Protein AF-A0A2S5M9J0-F1 (afdb_monomer_lite)

pLDDT: mean 78.41, std 17.96, range [32.28, 97.0]

Secondary structure (DSSP, 8-state):
----EEEEEEEE--SSSTTT---TTS-SS--EEEEEEEEETTEEEEEEE-TT--EEEEEEEEEE-SSGGGTTEEEEEE-SSTTSPPEEEEEEEE--EEETTEEE-S-EEEEEEESSSS--TT-S--SEEEEEEEEE-----GGG---

Sequence (147 aa):
MSLAGRWSGHRFGYAKVAKSAKSDRCKGGSCSLTFDIVACGTDWCGIVVNEAQVCGAVAMKLKGDHDPARRNAFGGTLELAKGSDPYTIEAWYRAPEVVAGENSDKPALSLIGDTGPELLMLRRSFPLQAELTRVSDATCTLEQATS

Foldseek 3Di:
DDPFAKKKWAKDFPPPCVVPPPPPLQPPDGRMWIWGWDDDDQWIWTWTQDPVRATEAGFWIWHADPDPVQRQKTWTWGHSDPPDQIWGKIKGKDDFDDDPPDGPVWIKIWMFTASDPDDPPPDPGGRIIIIITGDGGGPDDNVRYDD

Radius of gyration: 15.43 Å; chains: 1; bounding box: 42×38×38 Å

Structure (mmCIF, N/CA/C/O backbone):
data_AF-A0A2S5M9J0-F1
#
_entry.id   AF-A0A2S5M9J0-F1
#
loop_
_atom_site.group_PDB
_atom_site.id
_atom_site.type_symbol
_atom_site.label_atom_id
_atom_site.label_alt_id
_atom_site.label_comp_id
_atom_site.label_asym_id
_atom_site.label_entity_id
_atom_site.label_seq_id
_atom_site.pdbx_PDB_ins_code
_atom_site.Cartn_x
_atom_site.Cartn_y
_atom_site.Cartn_z
_atom_site.occupancy
_atom_site.B_iso_or_equiv
_atom_site.auth_seq_id
_atom_site.auth_comp_id
_atom_site.auth_asym_id
_atom_site.auth_atom_id
_atom_site.pdbx_PDB_model_num
ATOM 1 N N . MET A 1 1 ? 10.511 -9.515 -4.798 1.00 69.25 1 MET A N 1
ATOM 2 C CA . MET A 1 1 ? 10.645 -8.142 -4.262 1.00 69.25 1 MET A CA 1
ATOM 3 C C . MET A 1 1 ? 9.898 -8.109 -2.943 1.00 69.25 1 MET A C 1
ATOM 5 O O . MET A 1 1 ? 8.836 -8.715 -2.877 1.00 69.25 1 MET A O 1
ATOM 9 N N . SER A 1 2 ? 10.471 -7.518 -1.894 1.00 84.38 2 SER A N 1
ATOM 10 C CA . SER A 1 2 ? 9.823 -7.476 -0.577 1.00 84.38 2 SER A CA 1
ATOM 11 C C . SER A 1 2 ? 9.068 -6.162 -0.418 1.00 84.38 2 SER A C 1
ATOM 13 O O . SER A 1 2 ? 9.675 -5.104 -0.569 1.00 84.38 2 SER A O 1
ATOM 15 N N . LEU A 1 3 ? 7.771 -6.231 -0.104 1.00 92.06 3 LEU A N 1
ATOM 16 C CA . LEU A 1 3 ? 6.991 -5.056 0.298 1.00 92.06 3 LEU A CA 1
ATOM 17 C C . LEU A 1 3 ? 7.059 -4.810 1.811 1.00 92.06 3 LEU A C 1
ATOM 19 O O . LEU A 1 3 ? 6.475 -3.845 2.290 1.00 92.06 3 LEU A O 1
ATOM 23 N N . ALA A 1 4 ? 7.771 -5.650 2.570 1.00 94.50 4 ALA A N 1
ATOM 24 C CA . ALA A 1 4 ? 7.827 -5.540 4.021 1.00 94.50 4 ALA A CA 1
ATOM 25 C C . ALA A 1 4 ? 8.377 -4.176 4.469 1.00 94.50 4 ALA A C 1
ATOM 27 O O . ALA A 1 4 ? 9.485 -3.770 4.090 1.00 94.50 4 ALA A O 1
ATOM 28 N N . GLY A 1 5 ? 7.625 -3.471 5.308 1.00 95.31 5 GLY A N 1
ATOM 29 C CA . GLY A 1 5 ? 8.053 -2.185 5.848 1.00 95.31 5 GLY A CA 1
ATOM 30 C C . GLY A 1 5 ? 6.902 -1.251 6.173 1.00 95.31 5 GLY A C 1
ATOM 31 O O . GLY A 1 5 ? 5.744 -1.541 5.879 1.00 95.31 5 GLY A O 1
ATOM 32 N N . ARG A 1 6 ? 7.252 -0.102 6.745 1.00 96.06 6 ARG A N 1
ATOM 33 C CA . ARG A 1 6 ? 6.354 1.036 6.881 1.00 96.06 6 ARG A CA 1
ATOM 34 C C . ARG A 1 6 ? 6.423 1.890 5.629 1.00 96.06 6 ARG A C 1
ATOM 36 O O . ARG A 1 6 ? 7.502 2.332 5.225 1.00 96.06 6 ARG A O 1
ATOM 43 N N . TRP A 1 7 ? 5.264 2.163 5.062 1.00 95.38 7 TRP A N 1
ATOM 44 C CA . TRP A 1 7 ? 5.076 2.960 3.860 1.00 95.38 7 TRP A CA 1
ATOM 45 C C . TRP A 1 7 ? 4.180 4.135 4.192 1.00 95.38 7 TRP A C 1
ATOM 47 O O . TRP A 1 7 ? 3.127 3.948 4.797 1.00 95.38 7 TRP A O 1
ATOM 57 N N . SER A 1 8 ? 4.590 5.340 3.812 1.00 92.50 8 SER A N 1
ATOM 58 C CA . SER A 1 8 ? 3.812 6.548 4.074 1.00 92.50 8 SER A CA 1
ATOM 59 C C . SER A 1 8 ? 3.792 7.460 2.860 1.00 92.50 8 SER A C 1
ATOM 61 O O . SER A 1 8 ? 4.760 7.518 2.102 1.00 92.50 8 SER A O 1
ATOM 63 N N . GLY A 1 9 ? 2.690 8.169 2.669 1.00 88.94 9 GLY A N 1
ATOM 64 C CA . GLY A 1 9 ? 2.539 9.116 1.578 1.00 88.94 9 GLY A CA 1
ATOM 65 C C . GLY A 1 9 ? 1.146 9.711 1.535 1.00 88.94 9 GLY A C 1
ATOM 66 O O . GLY A 1 9 ? 0.463 9.777 2.556 1.00 88.94 9 GLY A O 1
ATOM 67 N N . HIS A 1 10 ? 0.715 10.152 0.358 1.00 82.38 10 HIS A N 1
ATOM 68 C CA . HIS A 1 10 ? -0.559 10.847 0.186 1.00 82.38 10 HIS A CA 1
ATOM 69 C C . HIS A 1 10 ? -1.422 10.168 -0.867 1.00 82.38 10 HIS A C 1
ATOM 71 O O . HIS A 1 10 ? -0.917 9.672 -1.875 1.00 82.38 10 HIS A O 1
ATOM 77 N N . ARG A 1 11 ? -2.741 10.190 -0.644 1.00 77.06 11 ARG A N 1
ATOM 78 C CA . ARG A 1 11 ? -3.709 9.856 -1.689 1.00 77.06 11 ARG A CA 1
ATOM 79 C C . ARG A 1 11 ? -4.164 11.103 -2.430 1.00 77.06 11 ARG A C 1
ATOM 81 O O . ARG A 1 11 ? -4.436 12.145 -1.832 1.00 77.06 11 ARG A O 1
ATOM 88 N N . PHE A 1 12 ? -4.348 10.939 -3.725 1.00 69.25 12 PHE A N 1
ATOM 89 C CA . PHE A 1 12 ? -4.892 11.920 -4.638 1.00 69.25 12 PHE A CA 1
ATOM 90 C C . PHE A 1 12 ? -6.206 11.371 -5.198 1.00 69.25 12 PHE A C 1
ATOM 92 O O . PHE A 1 12 ? -6.316 10.201 -5.558 1.00 69.25 12 PHE A O 1
ATOM 99 N N . GLY A 1 13 ? -7.228 12.219 -5.244 1.00 57.72 13 GLY A N 1
ATOM 100 C CA . GLY A 1 13 ? -8.448 11.952 -5.998 1.00 57.72 13 GLY A CA 1
ATOM 101 C C . GLY A 1 13 ? -8.558 12.970 -7.123 1.00 57.72 13 GLY A C 1
ATOM 102 O O . GLY A 1 13 ? -8.263 14.148 -6.912 1.00 57.72 13 GLY A O 1
ATOM 103 N N . TYR A 1 14 ? -9.002 12.556 -8.311 1.00 48.62 14 TYR A N 1
ATOM 104 C CA . TYR A 1 14 ? -9.290 13.509 -9.384 1.00 48.62 14 TYR A CA 1
ATOM 105 C C . TYR A 1 14 ? -10.435 14.450 -8.969 1.00 48.62 14 TYR A C 1
ATOM 107 O O . TYR A 1 14 ? -11.608 14.078 -8.892 1.00 48.62 14 TYR A O 1
ATOM 115 N N . ALA A 1 15 ? -10.089 15.707 -8.702 1.00 38.88 15 ALA A N 1
ATOM 116 C CA . ALA A 1 15 ? -11.015 16.741 -8.272 1.00 38.88 15 ALA A CA 1
ATOM 117 C C . ALA A 1 15 ? -11.857 17.294 -9.441 1.00 38.88 15 ALA A C 1
ATOM 119 O O . ALA A 1 15 ? -11.542 18.321 -10.033 1.00 38.88 15 ALA A O 1
ATOM 120 N N . LYS A 1 16 ? -13.013 16.671 -9.701 1.00 35.25 16 LYS A N 1
ATOM 121 C CA . LYS A 1 16 ? -14.254 17.409 -10.036 1.00 35.25 16 LYS A CA 1
ATOM 122 C C . LYS A 1 16 ? -15.328 17.301 -8.947 1.00 35.25 16 LYS A C 1
ATOM 124 O O . LYS A 1 16 ? -16.423 17.821 -9.114 1.00 35.25 16 LYS A O 1
ATOM 129 N N . VAL A 1 17 ? -14.995 16.705 -7.801 1.00 42.06 17 VAL A N 1
ATOM 130 C CA . VAL A 1 17 ? -15.884 16.625 -6.625 1.00 42.06 17 VAL A CA 1
ATOM 131 C C . VAL A 1 17 ? -15.505 17.646 -5.539 1.00 42.06 17 VAL A C 1
ATOM 133 O O . VAL A 1 17 ? -16.180 17.761 -4.523 1.00 42.06 17 VAL A O 1
ATOM 136 N N . ALA A 1 18 ? -14.470 18.466 -5.761 1.00 40.78 18 ALA A N 1
ATOM 137 C CA . ALA A 1 18 ? -13.970 19.437 -4.779 1.00 40.78 18 ALA A CA 1
ATOM 138 C C . ALA A 1 18 ? -14.882 20.660 -4.537 1.00 40.78 18 ALA A C 1
ATOM 140 O O . ALA A 1 18 ? -14.556 21.497 -3.703 1.00 40.78 18 ALA A O 1
ATOM 141 N N . LYS A 1 19 ? -16.024 20.787 -5.232 1.00 32.28 19 LYS A N 1
ATOM 142 C CA . LYS A 1 19 ? -17.000 21.865 -4.970 1.00 32.28 19 LYS A CA 1
ATOM 143 C C . LYS A 1 19 ? -18.279 21.414 -4.260 1.00 32.28 19 LYS A C 1
ATOM 145 O O . LYS A 1 19 ? -19.006 22.267 -3.766 1.00 32.28 19 LYS A O 1
ATOM 150 N N . SER A 1 20 ? -18.534 20.110 -4.152 1.00 33.41 20 SER A N 1
ATOM 151 C CA . SER A 1 20 ? -19.677 19.564 -3.400 1.00 33.41 20 SER A CA 1
ATOM 152 C C . SER A 1 20 ? -19.273 18.585 -2.299 1.00 33.41 20 SER A C 1
ATOM 154 O O . SER A 1 20 ? -20.072 18.320 -1.406 1.00 33.41 20 SER A O 1
ATOM 156 N N . ALA A 1 21 ? -18.022 18.121 -2.268 1.00 40.53 21 ALA A N 1
ATOM 157 C CA . ALA A 1 21 ? -17.489 17.397 -1.128 1.00 40.53 21 ALA A CA 1
ATOM 158 C C . ALA A 1 21 ? -17.057 18.374 -0.020 1.00 40.53 21 ALA A C 1
ATOM 160 O O . ALA A 1 21 ? -15.888 18.449 0.348 1.00 40.53 21 ALA A O 1
ATOM 161 N N . LYS A 1 22 ? -18.042 19.000 0.636 1.00 34.69 22 LYS A N 1
ATOM 162 C CA . LYS A 1 22 ? -18.016 19.091 2.106 1.00 34.69 22 LYS A CA 1
ATOM 163 C C . LYS A 1 22 ? -18.115 17.667 2.682 1.00 34.69 22 LYS A C 1
ATOM 165 O O . LYS A 1 22 ? -19.040 17.346 3.415 1.00 34.69 22 LYS A O 1
ATOM 170 N N . SER A 1 23 ? -17.226 16.765 2.267 1.00 39.53 23 SER A N 1
ATOM 171 C CA . SER A 1 23 ? -17.112 15.461 2.888 1.00 39.53 23 SER A CA 1
ATOM 172 C C . SER A 1 23 ? -16.104 15.632 4.003 1.00 39.53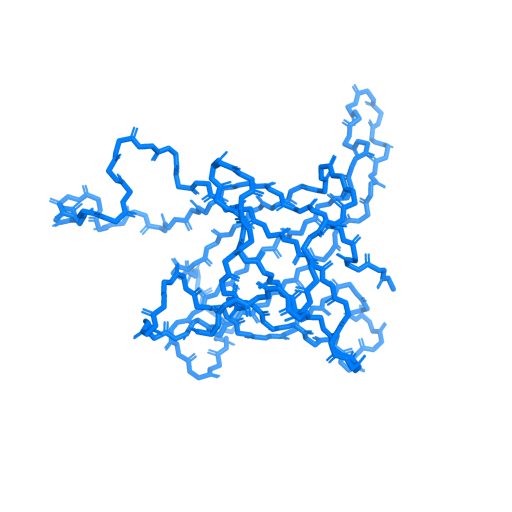 23 SER A C 1
ATOM 174 O O . SER A 1 23 ? -14.924 15.867 3.746 1.00 39.53 23 SER A O 1
ATOM 176 N N . ASP A 1 24 ? -16.583 15.472 5.220 1.00 43.25 24 ASP A N 1
ATOM 177 C CA . ASP A 1 24 ? -15.857 15.324 6.477 1.00 43.25 24 ASP A CA 1
ATOM 178 C C . ASP A 1 24 ? -14.774 14.209 6.489 1.00 43.25 24 ASP A C 1
ATOM 180 O O . ASP A 1 24 ? -14.417 13.714 7.552 1.00 43.25 24 ASP A O 1
ATOM 184 N N . ARG A 1 25 ? -14.241 13.769 5.336 1.00 50.16 25 ARG A N 1
ATOM 185 C CA . ARG A 1 25 ? -13.342 12.608 5.190 1.00 50.16 25 ARG A CA 1
ATOM 186 C C . ARG A 1 25 ? -11.842 12.927 5.248 1.00 50.16 25 ARG A C 1
ATOM 188 O O . ARG A 1 25 ? -11.052 12.004 5.379 1.00 50.16 25 ARG A O 1
ATOM 195 N N . CYS A 1 26 ? -11.444 14.194 5.157 1.00 55.06 26 CYS A N 1
ATOM 196 C CA . CYS A 1 26 ? -10.105 14.667 5.536 1.00 55.06 26 CYS A CA 1
ATOM 197 C C . CYS A 1 26 ? -10.310 16.022 6.240 1.00 55.06 26 CYS A C 1
ATOM 199 O O . CYS A 1 26 ? -10.228 17.076 5.611 1.00 55.06 26 CYS A O 1
ATOM 201 N N . LYS A 1 27 ? -10.718 16.011 7.518 1.00 40.28 27 LYS A N 1
ATOM 202 C CA . LYS A 1 27 ? -10.941 17.242 8.296 1.00 40.28 27 LYS A CA 1
ATOM 203 C C . LYS A 1 27 ? -9.602 17.921 8.590 1.00 40.28 27 LYS A C 1
ATOM 205 O O . LYS A 1 27 ? -8.962 17.608 9.582 1.00 40.28 27 LYS A O 1
ATOM 210 N N . GLY A 1 28 ? -9.180 18.838 7.723 1.00 36.41 28 GLY A N 1
ATOM 211 C CA . GLY A 1 28 ? -8.093 19.789 7.998 1.00 36.41 28 GLY A CA 1
ATOM 212 C C . GLY A 1 28 ? -6.668 19.220 8.066 1.00 36.41 28 GLY A C 1
ATOM 213 O O . GLY A 1 28 ? -5.734 20.007 8.164 1.00 36.41 28 GLY A O 1
ATOM 214 N N . GLY A 1 29 ? -6.489 17.899 7.978 1.00 40.00 29 GLY A N 1
ATOM 215 C CA . GLY A 1 29 ? -5.196 17.224 7.848 1.00 40.00 29 GLY A CA 1
ATOM 216 C C . GLY A 1 29 ? -4.950 16.725 6.424 1.00 40.00 29 GLY A C 1
ATOM 217 O O . GLY A 1 29 ? -5.895 16.469 5.670 1.00 40.00 29 GLY A O 1
ATOM 218 N N . SER A 1 30 ? -3.675 16.591 6.047 1.00 49.25 30 SER A N 1
ATOM 219 C CA . SER A 1 30 ? -3.269 15.952 4.791 1.00 49.25 30 SER A CA 1
ATOM 220 C C . SER A 1 30 ? -3.973 14.600 4.645 1.00 49.25 30 SER A C 1
ATOM 222 O O . SER A 1 30 ? -4.028 13.857 5.619 1.00 49.25 30 SER A O 1
ATOM 224 N N . CYS A 1 31 ? -4.479 14.240 3.459 1.00 72.00 31 CYS A N 1
ATOM 225 C CA . CYS A 1 31 ? -4.976 12.882 3.192 1.00 72.00 31 CYS A CA 1
ATOM 226 C C . CYS A 1 31 ? -3.789 11.899 3.094 1.00 72.00 31 CYS A C 1
ATOM 228 O O . CYS A 1 31 ? -3.521 11.311 2.042 1.00 72.00 31 CYS A O 1
ATOM 230 N N . SER A 1 32 ? -3.015 11.813 4.172 1.00 80.94 32 SER A N 1
ATOM 231 C CA . SER A 1 32 ? -1.882 10.928 4.334 1.00 80.94 32 SER A CA 1
ATOM 232 C C . SER A 1 32 ? -2.375 9.509 4.573 1.00 80.94 32 SER A C 1
ATOM 234 O O . SER A 1 32 ? -3.417 9.269 5.181 1.00 80.94 32 SER A O 1
ATOM 236 N N . LEU A 1 33 ? -1.620 8.559 4.047 1.00 88.12 33 LEU A N 1
ATOM 237 C CA . LEU A 1 33 ? -1.808 7.140 4.268 1.00 88.12 33 LEU A CA 1
ATOM 238 C C . LEU A 1 33 ? -0.506 6.611 4.844 1.00 88.12 33 LEU A C 1
ATOM 240 O O . LEU A 1 33 ? 0.557 6.886 4.291 1.00 88.12 33 LEU A O 1
ATOM 244 N N . THR A 1 34 ? -0.594 5.857 5.934 1.00 93.81 34 THR A N 1
ATOM 245 C CA . THR A 1 34 ? 0.543 5.100 6.456 1.00 93.81 34 THR A CA 1
ATOM 246 C C . THR A 1 34 ? 0.114 3.660 6.660 1.00 93.81 34 THR A C 1
ATOM 248 O O . THR A 1 34 ? -0.889 3.397 7.326 1.00 93.81 34 THR A O 1
ATOM 251 N N . PHE A 1 35 ? 0.878 2.741 6.078 1.00 95.25 35 PHE A N 1
ATOM 252 C CA . PHE A 1 35 ? 0.668 1.311 6.210 1.00 95.25 35 PHE A CA 1
ATOM 253 C C . PHE A 1 35 ? 1.940 0.624 6.672 1.00 95.25 35 PHE A C 1
ATOM 255 O O . PHE A 1 35 ? 3.013 0.854 6.115 1.00 95.25 35 PHE A O 1
ATOM 262 N N . ASP A 1 36 ? 1.792 -0.291 7.615 1.00 96.56 36 ASP A N 1
ATOM 263 C CA . ASP A 1 36 ? 2.771 -1.341 7.836 1.00 96.56 36 ASP A CA 1
ATOM 264 C C . ASP A 1 36 ? 2.383 -2.529 6.967 1.00 96.56 36 ASP A C 1
ATOM 266 O O . ASP A 1 36 ? 1.347 -3.162 7.175 1.00 96.56 36 ASP A O 1
ATOM 270 N N . ILE A 1 37 ? 3.196 -2.791 5.947 1.00 97.00 37 ILE A N 1
ATOM 271 C CA . ILE A 1 37 ? 3.001 -3.912 5.039 1.00 97.00 37 ILE A CA 1
ATOM 272 C C . ILE A 1 37 ? 3.811 -5.094 5.559 1.00 97.00 37 ILE A C 1
ATOM 274 O O . ILE A 1 37 ? 5.029 -5.006 5.731 1.00 97.00 37 ILE A O 1
ATOM 278 N N . VAL A 1 38 ? 3.120 -6.206 5.787 1.00 95.94 38 VAL A N 1
ATOM 279 C CA . VAL A 1 38 ? 3.679 -7.464 6.289 1.00 95.94 38 VAL A CA 1
ATOM 280 C C . VAL A 1 38 ? 3.215 -8.632 5.424 1.00 95.94 38 VAL A C 1
ATOM 282 O O . VAL A 1 38 ? 2.207 -8.542 4.722 1.00 95.94 38 VAL A O 1
ATOM 285 N N . ALA A 1 39 ? 3.959 -9.735 5.450 1.00 93.81 39 ALA A N 1
ATOM 286 C CA . ALA A 1 39 ? 3.543 -10.955 4.765 1.00 93.81 39 ALA A CA 1
ATOM 287 C C . ALA A 1 39 ? 2.324 -11.572 5.473 1.00 93.81 39 ALA A C 1
ATOM 289 O O . ALA A 1 39 ? 2.306 -11.674 6.699 1.00 93.81 39 ALA A O 1
ATOM 290 N N . CYS A 1 40 ? 1.325 -12.007 4.705 1.00 91.06 40 CYS A N 1
ATOM 291 C CA . CYS A 1 40 ? 0.139 -12.706 5.200 1.00 91.06 40 CYS A CA 1
ATOM 292 C C . CYS A 1 40 ? -0.147 -13.952 4.349 1.00 91.06 40 CYS A C 1
ATOM 294 O O . CYS A 1 40 ? -1.107 -14.021 3.587 1.00 91.06 40 CYS A O 1
ATOM 296 N N . GLY A 1 41 ? 0.731 -14.952 4.469 1.00 85.31 41 GLY A N 1
ATOM 297 C CA . GLY A 1 41 ? 0.731 -16.146 3.620 1.00 85.31 41 GLY A CA 1
ATOM 298 C C . GLY A 1 41 ? 1.599 -15.941 2.377 1.00 85.31 41 GLY A C 1
ATOM 299 O O . GLY A 1 41 ? 2.758 -15.552 2.498 1.00 85.31 41 GLY A O 1
ATOM 300 N N . THR A 1 42 ? 1.049 -16.206 1.188 1.00 81.62 42 THR A N 1
ATOM 301 C CA . THR A 1 42 ? 1.712 -15.913 -0.102 1.00 81.62 42 THR A CA 1
ATOM 302 C C . THR A 1 42 ? 1.569 -14.456 -0.540 1.00 81.62 42 THR A C 1
ATOM 304 O O . THR A 1 42 ? 2.193 -14.042 -1.517 1.00 81.62 42 THR A O 1
ATOM 307 N N . ASP A 1 43 ? 0.746 -13.698 0.181 1.00 91.38 43 ASP A N 1
ATOM 308 C CA . ASP A 1 43 ? 0.302 -12.357 -0.169 1.00 91.38 43 ASP A CA 1
ATOM 309 C C . ASP A 1 43 ? 0.837 -11.336 0.854 1.00 91.38 43 ASP A C 1
ATOM 311 O O . ASP A 1 43 ? 1.480 -11.680 1.853 1.00 91.38 43 ASP A O 1
ATOM 315 N N . TRP A 1 44 ? 0.567 -10.059 0.607 1.00 95.69 44 TRP A N 1
ATOM 316 C CA . TRP A 1 44 ? 0.948 -8.940 1.460 1.00 95.69 44 TRP A CA 1
ATOM 317 C C . TRP A 1 44 ? -0.285 -8.275 2.056 1.00 95.69 44 TRP A C 1
ATOM 319 O O . TRP A 1 44 ? -1.266 -8.025 1.359 1.00 95.69 44 TRP A O 1
ATOM 329 N N . CYS A 1 45 ? -0.211 -7.931 3.335 1.00 95.81 45 CYS A N 1
ATOM 330 C CA . CYS A 1 45 ? -1.276 -7.249 4.052 1.00 95.81 45 CYS A CA 1
ATOM 331 C C . CYS A 1 45 ? -0.770 -5.910 4.579 1.00 95.81 45 CYS A C 1
ATOM 333 O O . CYS A 1 45 ? 0.275 -5.855 5.222 1.00 95.81 45 CYS A O 1
ATOM 335 N N . GLY A 1 46 ? -1.511 -4.837 4.307 1.00 95.38 46 GLY A N 1
ATOM 336 C CA . GLY A 1 46 ? -1.238 -3.502 4.829 1.00 95.38 46 GLY A CA 1
ATOM 337 C C . GLY A 1 46 ? -2.129 -3.188 6.024 1.00 95.38 46 GLY A C 1
ATOM 338 O O . GLY A 1 46 ? -3.356 -3.145 5.901 1.00 95.38 46 GLY A O 1
ATOM 339 N N . ILE A 1 47 ? -1.496 -2.956 7.168 1.00 95.00 47 ILE A N 1
ATOM 340 C CA . ILE A 1 47 ? -2.126 -2.544 8.422 1.00 95.00 47 ILE A CA 1
ATOM 341 C C . ILE A 1 47 ? -2.065 -1.024 8.499 1.00 95.00 47 ILE A C 1
ATOM 343 O O . ILE A 1 47 ? -0.990 -0.449 8.337 1.00 95.00 47 ILE A O 1
ATOM 347 N N . VAL A 1 48 ? -3.193 -0.362 8.748 1.00 91.88 48 VAL A N 1
ATOM 348 C CA . VAL A 1 48 ? -3.211 1.101 8.909 1.00 91.88 48 VAL A CA 1
ATOM 349 C C . VAL A 1 48 ? -2.407 1.488 10.145 1.00 91.88 48 VAL A C 1
ATOM 351 O O . VAL A 1 48 ? -2.602 0.914 11.214 1.00 91.88 48 VAL A O 1
ATOM 354 N N . VAL A 1 49 ? -1.556 2.502 10.021 1.00 90.88 49 VAL A N 1
ATOM 355 C CA . VAL A 1 49 ? -0.886 3.142 11.157 1.00 90.88 49 VAL A CA 1
ATOM 356 C C . VAL A 1 49 ? -1.409 4.566 11.265 1.00 90.88 49 VAL A C 1
ATOM 358 O O . VAL A 1 49 ? -1.319 5.343 10.313 1.00 90.88 49 VAL A O 1
ATOM 361 N N . ASN A 1 50 ? -1.991 4.908 12.411 1.00 86.81 50 ASN A N 1
ATOM 362 C CA . ASN A 1 50 ? -2.496 6.260 12.633 1.00 86.81 50 ASN A CA 1
ATOM 363 C C . ASN A 1 50 ? -1.370 7.236 13.033 1.00 86.81 50 ASN A C 1
ATOM 365 O O . ASN A 1 50 ? -0.216 6.854 13.223 1.00 86.81 50 ASN A O 1
ATOM 369 N N . GLU A 1 51 ? -1.708 8.516 13.192 1.00 84.56 51 GLU A N 1
ATOM 370 C CA . GLU A 1 51 ? -0.740 9.564 13.553 1.00 84.56 51 GLU A CA 1
ATOM 371 C C . GLU A 1 51 ? -0.049 9.305 14.903 1.00 84.56 51 GLU A C 1
ATOM 373 O O . GLU A 1 51 ? 1.135 9.598 15.056 1.00 84.56 51 GLU A O 1
ATOM 378 N N . ALA A 1 52 ? -0.746 8.662 15.847 1.00 85.19 52 ALA A N 1
ATOM 379 C CA . ALA A 1 52 ? -0.206 8.246 17.142 1.00 85.19 52 ALA A CA 1
ATOM 380 C C . ALA A 1 52 ? 0.673 6.978 17.069 1.00 85.19 52 ALA A C 1
ATOM 382 O O . ALA A 1 52 ? 1.041 6.433 18.107 1.00 85.19 52 ALA A O 1
ATOM 383 N N . GLN A 1 53 ? 1.012 6.505 15.862 1.00 87.31 53 GLN A N 1
ATOM 384 C CA . GLN A 1 53 ? 1.793 5.287 15.610 1.00 87.31 53 GLN A CA 1
ATOM 385 C C . GLN A 1 53 ? 1.135 4.005 16.148 1.00 87.31 53 GLN A C 1
ATOM 387 O O . GLN A 1 53 ? 1.815 3.024 16.442 1.00 87.31 53 GLN A O 1
ATOM 392 N N . VAL A 1 54 ? -0.195 3.999 16.262 1.00 89.38 54 VAL A N 1
ATOM 393 C CA . VAL A 1 54 ? -0.970 2.838 16.715 1.00 89.38 54 VAL A CA 1
ATOM 394 C C . VAL A 1 54 ? -1.436 2.018 15.514 1.00 89.38 54 VAL A C 1
ATOM 396 O O . VAL A 1 54 ? -1.935 2.567 14.526 1.00 89.38 54 VAL A O 1
ATOM 399 N N . CYS A 1 55 ? -1.295 0.698 15.634 1.00 91.75 55 CYS A N 1
ATOM 400 C CA . CYS A 1 55 ? -1.742 -0.284 14.653 1.00 91.75 55 CYS A CA 1
ATOM 401 C C . CYS A 1 55 ? -3.273 -0.379 14.625 1.00 91.75 55 CYS A C 1
ATOM 403 O O . CYS A 1 55 ? -3.913 -0.614 15.650 1.00 91.75 55 CYS A O 1
ATOM 405 N N . GLY A 1 56 ? -3.856 -0.184 13.446 1.00 89.19 56 GLY A N 1
ATOM 406 C CA . GLY A 1 56 ? -5.286 -0.304 13.189 1.00 89.19 56 GLY A CA 1
ATOM 407 C C . GLY A 1 56 ? -5.659 -1.636 12.541 1.00 89.19 56 GLY A C 1
ATOM 408 O O . GLY A 1 56 ? -5.039 -2.670 12.786 1.00 89.19 56 GLY A O 1
ATOM 409 N N . ALA A 1 57 ? -6.687 -1.599 11.695 1.00 89.75 57 ALA A N 1
ATOM 410 C CA . ALA A 1 57 ? -7.151 -2.754 10.939 1.00 89.75 57 ALA A CA 1
ATOM 411 C C . ALA A 1 57 ? -6.242 -3.084 9.748 1.00 89.75 57 ALA A C 1
ATOM 413 O O . ALA A 1 57 ? -5.528 -2.222 9.220 1.00 89.75 57 ALA A O 1
ATOM 414 N N . VAL A 1 58 ? -6.332 -4.331 9.275 1.00 92.69 58 VAL A N 1
ATOM 415 C CA . VAL A 1 58 ? -5.849 -4.696 7.939 1.00 92.69 58 VAL A CA 1
ATOM 416 C C . VAL A 1 58 ? -6.773 -4.043 6.917 1.00 92.69 58 VAL A C 1
ATOM 418 O O . VAL A 1 58 ? -7.921 -4.445 6.767 1.00 92.69 58 VAL A O 1
ATOM 421 N N . ALA A 1 59 ? -6.261 -3.040 6.216 1.00 91.75 59 ALA A N 1
ATOM 422 C CA . ALA A 1 59 ? -7.008 -2.286 5.214 1.00 91.75 59 ALA A CA 1
ATOM 423 C C . ALA A 1 59 ? -6.645 -2.693 3.788 1.00 91.75 59 ALA A C 1
ATOM 425 O O . ALA A 1 59 ? -7.415 -2.455 2.865 1.00 91.75 59 ALA A O 1
ATOM 426 N N . MET A 1 60 ? -5.469 -3.286 3.585 1.00 94.00 60 MET A N 1
ATOM 427 C CA . MET A 1 60 ? -4.959 -3.595 2.256 1.00 94.00 60 MET A CA 1
ATOM 428 C C . MET A 1 60 ? -4.566 -5.062 2.151 1.00 94.00 60 MET A C 1
ATOM 430 O O . MET A 1 60 ? -3.934 -5.599 3.059 1.00 94.00 60 MET A O 1
ATOM 434 N N . LYS A 1 61 ? -4.895 -5.687 1.022 1.00 95.38 61 LYS A N 1
ATOM 435 C CA . LYS A 1 61 ? -4.405 -7.011 0.626 1.00 95.38 61 LYS A CA 1
ATOM 436 C C . LYS A 1 61 ? -3.850 -6.908 -0.782 1.00 95.38 61 LYS A C 1
ATOM 438 O O . LYS A 1 61 ? -4.536 -6.384 -1.652 1.00 95.38 61 LYS A O 1
ATOM 443 N N . LEU A 1 62 ? -2.631 -7.381 -0.995 1.00 95.19 62 LEU A N 1
ATOM 444 C CA . LEU A 1 62 ? -1.909 -7.307 -2.260 1.00 95.19 62 LEU A CA 1
ATOM 445 C C . LEU A 1 62 ? -1.332 -8.674 -2.601 1.00 95.19 62 LEU A C 1
ATOM 447 O O . LEU A 1 62 ? -0.658 -9.298 -1.786 1.00 95.19 62 LEU A O 1
ATOM 451 N N . LYS A 1 63 ? -1.523 -9.097 -3.841 1.00 94.31 63 LYS A N 1
ATOM 452 C CA . LYS A 1 63 ? -0.966 -10.324 -4.391 1.00 94.31 63 LYS A CA 1
ATOM 453 C C . LYS A 1 63 ? -0.086 -9.978 -5.581 1.00 94.31 63 LYS A C 1
ATOM 455 O O . LYS A 1 63 ? -0.470 -9.159 -6.410 1.00 94.31 63 LYS A O 1
ATOM 460 N N . GLY A 1 64 ? 1.100 -10.579 -5.647 1.00 91.12 64 GLY A N 1
ATOM 461 C CA . GLY A 1 64 ? 1.998 -10.383 -6.787 1.00 91.12 64 GLY A CA 1
ATOM 462 C C . GLY A 1 64 ? 1.341 -10.828 -8.092 1.00 91.12 64 GLY A C 1
ATOM 463 O O . GLY A 1 64 ? 0.600 -11.813 -8.104 1.00 91.12 64 GLY A O 1
ATOM 464 N N . ASP A 1 65 ? 1.610 -10.100 -9.173 1.00 87.19 65 ASP A N 1
ATOM 465 C CA . ASP A 1 65 ? 1.130 -10.476 -10.500 1.00 87.19 65 ASP A CA 1
ATOM 466 C C . ASP A 1 65 ? 1.696 -11.848 -10.920 1.00 87.19 65 ASP A C 1
ATOM 468 O O . ASP A 1 65 ? 2.818 -12.228 -10.566 1.00 87.19 65 ASP A O 1
ATOM 472 N N . HIS A 1 66 ? 0.891 -12.611 -11.657 1.00 83.19 66 HIS A N 1
ATOM 473 C CA . HIS A 1 66 ? 1.270 -13.919 -12.177 1.00 83.19 66 HIS A CA 1
ATOM 474 C C . HIS A 1 66 ? 2.166 -13.811 -13.421 1.00 83.19 66 HIS A C 1
ATOM 476 O O . HIS A 1 66 ? 2.907 -14.752 -13.709 1.00 83.19 66 HIS A O 1
ATOM 482 N N . ASP A 1 67 ? 2.124 -12.684 -14.138 1.00 86.50 67 ASP A N 1
ATOM 483 C CA . ASP A 1 67 ? 2.973 -12.403 -15.291 1.00 86.50 67 ASP A CA 1
ATOM 484 C C . ASP A 1 67 ? 4.423 -12.102 -14.850 1.00 86.50 67 ASP A C 1
ATOM 486 O O . ASP A 1 67 ? 4.687 -11.096 -14.178 1.00 86.50 67 ASP A O 1
ATOM 490 N N . PRO A 1 68 ? 5.416 -12.917 -15.262 1.00 81.62 68 PRO A N 1
ATOM 491 C CA . PRO A 1 68 ? 6.824 -12.676 -14.962 1.00 81.62 68 PRO A CA 1
ATOM 492 C C . PRO A 1 68 ? 7.384 -11.351 -15.500 1.00 81.62 68 PRO A C 1
ATOM 494 O O . PRO A 1 68 ? 8.447 -10.933 -15.033 1.00 81.62 68 PRO A O 1
ATOM 497 N N . ALA A 1 69 ? 6.732 -10.710 -16.473 1.00 85.88 69 ALA A N 1
ATOM 498 C CA . ALA A 1 69 ? 7.094 -9.380 -16.962 1.00 85.88 69 ALA A CA 1
ATOM 499 C C . ALA A 1 69 ? 6.637 -8.260 -16.009 1.00 85.88 69 ALA A C 1
ATOM 501 O O . ALA A 1 69 ? 7.213 -7.174 -16.016 1.00 85.88 69 ALA A O 1
ATOM 502 N N . ARG A 1 70 ? 5.655 -8.533 -15.139 1.00 86.19 70 ARG A N 1
ATOM 503 C CA . ARG A 1 70 ? 5.064 -7.588 -14.178 1.00 86.19 70 ARG A CA 1
ATOM 504 C C . ARG A 1 70 ? 5.458 -7.915 -12.733 1.00 86.19 70 ARG A C 1
ATOM 506 O O . ARG A 1 70 ? 4.681 -7.720 -11.808 1.00 86.19 70 ARG A O 1
ATOM 513 N N . ARG A 1 71 ? 6.695 -8.378 -12.505 1.00 85.62 71 ARG A N 1
ATOM 514 C CA . ARG A 1 71 ? 7.210 -8.788 -11.172 1.00 85.62 71 ARG A CA 1
ATOM 515 C C . ARG A 1 71 ? 7.175 -7.704 -10.092 1.00 85.62 71 ARG A C 1
ATOM 517 O O . ARG A 1 71 ? 7.360 -8.022 -8.918 1.00 85.62 71 ARG A O 1
ATOM 524 N N . ASN A 1 72 ? 7.018 -6.444 -10.481 1.00 90.50 72 ASN A N 1
ATOM 525 C CA . ASN A 1 72 ? 6.877 -5.307 -9.581 1.00 90.50 72 ASN A CA 1
ATOM 526 C C . ASN A 1 72 ? 5.419 -4.852 -9.405 1.00 90.50 72 ASN A C 1
ATOM 528 O O . ASN A 1 72 ? 5.194 -3.902 -8.661 1.00 90.50 72 ASN A O 1
ATOM 532 N N . ALA A 1 73 ? 4.457 -5.487 -10.075 1.00 92.50 73 ALA A N 1
ATOM 533 C CA . ALA A 1 73 ? 3.037 -5.193 -9.965 1.00 92.50 73 ALA A CA 1
ATOM 534 C C . ALA A 1 73 ? 2.348 -6.137 -8.971 1.00 92.50 73 ALA A C 1
ATOM 536 O O . ALA A 1 73 ? 2.705 -7.312 -8.833 1.00 92.50 73 ALA A O 1
ATOM 537 N N . PHE A 1 74 ? 1.343 -5.604 -8.287 1.00 94.00 74 PHE A N 1
ATOM 538 C CA . PHE A 1 74 ? 0.549 -6.310 -7.296 1.00 94.00 74 PHE A CA 1
ATOM 539 C C . PHE A 1 74 ? -0.919 -5.927 -7.462 1.00 94.00 74 PHE A C 1
ATOM 541 O O . PHE A 1 74 ? -1.254 -4.748 -7.394 1.00 94.00 74 PHE A O 1
ATOM 548 N N . GLY A 1 75 ? -1.796 -6.908 -7.648 1.00 93.06 75 GLY A N 1
ATOM 549 C CA . GLY A 1 75 ? -3.245 -6.702 -7.667 1.00 93.06 75 GLY A CA 1
ATOM 550 C C . GLY A 1 75 ? -3.845 -6.936 -6.285 1.00 93.06 75 GLY A C 1
ATOM 551 O O . GLY A 1 75 ? -3.330 -7.748 -5.512 1.00 93.06 75 GLY A O 1
ATOM 552 N N . GLY A 1 76 ? -4.931 -6.248 -5.945 1.00 92.75 76 GLY A N 1
ATOM 553 C CA . GLY A 1 76 ? -5.516 -6.427 -4.625 1.00 92.75 76 GLY A CA 1
ATOM 554 C C . GLY A 1 76 ? -6.710 -5.550 -4.295 1.00 92.75 76 GLY A C 1
ATOM 555 O O . GLY A 1 76 ? -7.392 -5.029 -5.175 1.00 92.75 76 GLY A O 1
ATOM 556 N N . THR A 1 77 ? -6.949 -5.394 -2.995 1.00 93.12 77 THR A N 1
ATOM 557 C CA . THR A 1 77 ? -8.052 -4.596 -2.453 1.00 93.12 77 THR A CA 1
ATOM 558 C C . THR A 1 77 ? -7.561 -3.616 -1.398 1.00 93.12 77 THR A C 1
ATOM 560 O O . THR A 1 77 ? -6.682 -3.960 -0.603 1.00 93.12 77 THR A O 1
ATOM 563 N N . LEU A 1 78 ? -8.175 -2.434 -1.340 1.00 90.62 78 LEU A N 1
ATOM 564 C CA . LEU A 1 78 ? -7.947 -1.433 -0.301 1.00 90.62 78 LEU A CA 1
ATOM 565 C C . LEU A 1 78 ? -9.262 -0.901 0.265 1.00 90.62 78 LEU A C 1
ATOM 567 O O . LEU A 1 78 ? -10.071 -0.324 -0.454 1.00 90.62 78 LEU A O 1
ATOM 571 N N . GLU A 1 79 ? -9.414 -0.988 1.574 1.00 88.12 79 GLU A N 1
ATOM 572 C CA . GLU A 1 79 ? -10.508 -0.402 2.331 1.00 88.12 79 GLU A CA 1
ATOM 573 C C . GLU A 1 79 ? -10.008 0.855 3.060 1.00 88.12 79 GLU A C 1
ATOM 575 O O . GLU A 1 79 ? -9.161 0.784 3.947 1.00 88.12 79 GLU A O 1
ATOM 580 N N . LEU A 1 80 ? -10.492 2.042 2.675 1.00 80.56 80 LEU A N 1
ATOM 581 C CA . LEU A 1 80 ? -9.979 3.306 3.235 1.00 80.56 80 LEU A CA 1
ATOM 582 C C . LEU A 1 80 ? -10.471 3.588 4.661 1.00 80.56 80 LEU A C 1
ATOM 584 O O . LEU A 1 80 ? -9.850 4.362 5.388 1.00 80.56 80 LEU A O 1
ATOM 588 N N . ALA A 1 81 ? -11.603 3.009 5.042 1.00 77.81 81 ALA A N 1
ATOM 589 C CA . ALA A 1 81 ? -12.173 3.101 6.377 1.00 77.81 81 ALA A CA 1
ATOM 590 C C . ALA A 1 81 ? -12.946 1.821 6.683 1.00 77.81 81 ALA A C 1
ATOM 592 O O . ALA A 1 81 ? -13.607 1.290 5.794 1.00 77.81 81 ALA A O 1
ATOM 593 N N . LYS A 1 82 ? -12.916 1.377 7.941 1.00 73.88 82 LYS A N 1
ATOM 594 C CA . LYS A 1 82 ? -13.608 0.160 8.372 1.00 73.88 82 LYS A CA 1
ATOM 595 C C . LYS A 1 82 ? -15.085 0.157 7.936 1.00 73.88 82 LYS A C 1
ATOM 597 O O . LYS A 1 82 ? -15.820 1.089 8.261 1.00 73.88 82 LYS A O 1
ATOM 602 N N . GLY A 1 83 ? -15.509 -0.893 7.239 1.00 72.50 83 GLY A N 1
ATOM 603 C CA . GLY A 1 83 ? -16.853 -1.085 6.697 1.00 72.50 83 GLY A CA 1
ATOM 604 C C . GLY A 1 83 ? -17.167 -0.276 5.433 1.00 72.50 83 GLY A C 1
ATOM 605 O O . GLY A 1 83 ? -18.329 -0.229 5.036 1.00 72.50 83 GLY A O 1
ATOM 606 N N . SER A 1 84 ? -16.183 0.394 4.825 1.00 76.75 84 SER A N 1
ATOM 607 C CA . SER A 1 84 ? -16.370 1.063 3.530 1.00 76.75 84 SER A CA 1
ATOM 608 C C . SER A 1 84 ? -16.239 0.084 2.367 1.00 76.75 84 SER A C 1
ATOM 610 O O . SER A 1 84 ? -15.573 -0.941 2.486 1.00 76.75 84 SER A O 1
ATOM 612 N N . ASP A 1 85 ? -16.851 0.421 1.230 1.00 77.88 85 ASP A N 1
ATOM 613 C CA . ASP A 1 85 ? -16.682 -0.370 0.013 1.00 77.88 85 ASP A CA 1
ATOM 614 C C . ASP A 1 85 ? -15.193 -0.420 -0.377 1.00 77.88 85 ASP A C 1
ATOM 616 O O . ASP A 1 85 ? -14.553 0.638 -0.492 1.00 77.88 85 ASP A O 1
ATOM 620 N N . PRO A 1 86 ? -14.621 -1.620 -0.578 1.00 85.38 86 PRO A N 1
ATOM 621 C CA . PRO A 1 86 ? -13.221 -1.752 -0.933 1.00 85.38 86 PRO A CA 1
ATOM 622 C C . PRO A 1 86 ? -12.982 -1.272 -2.367 1.00 85.38 86 PRO A C 1
ATOM 624 O O . PRO A 1 86 ? -13.763 -1.530 -3.282 1.00 85.38 86 PRO A O 1
ATOM 627 N N . TYR A 1 87 ? -11.849 -0.612 -2.574 1.00 86.25 87 TYR A N 1
ATOM 628 C CA . TYR A 1 87 ? -11.298 -0.366 -3.897 1.00 86.25 87 TYR A CA 1
ATOM 629 C C . TYR A 1 87 ? -10.621 -1.632 -4.399 1.00 86.25 87 TYR A C 1
ATOM 631 O O . TYR A 1 87 ? -9.815 -2.222 -3.678 1.00 86.25 87 TYR A O 1
ATOM 639 N N . THR A 1 88 ? -10.862 -1.988 -5.653 1.00 90.75 88 THR A N 1
ATOM 640 C CA . THR A 1 88 ? -9.960 -2.870 -6.394 1.00 90.75 88 THR A CA 1
ATOM 641 C C . THR A 1 88 ? -8.748 -2.043 -6.800 1.00 90.75 88 THR A C 1
ATOM 643 O O . THR A 1 88 ? -8.910 -0.985 -7.412 1.00 90.75 88 THR A O 1
ATOM 646 N N . ILE A 1 89 ? -7.546 -2.484 -6.430 1.00 91.06 89 ILE A N 1
ATOM 647 C CA . ILE A 1 89 ? 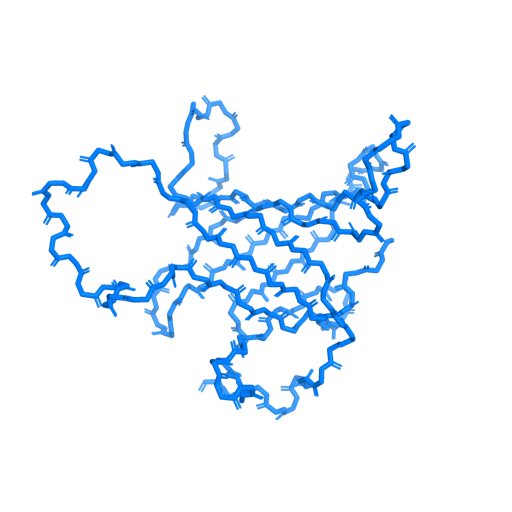-6.307 -1.726 -6.617 1.00 91.06 89 ILE A CA 1
ATOM 648 C C . ILE A 1 89 ? -5.248 -2.504 -7.392 1.00 91.06 89 ILE A C 1
ATOM 650 O O . ILE A 1 89 ? -5.205 -3.734 -7.370 1.00 91.06 89 ILE A O 1
ATOM 654 N N . GLU A 1 90 ? -4.358 -1.754 -8.029 1.00 92.31 90 GLU A N 1
ATOM 655 C CA . GLU A 1 90 ? -3.093 -2.238 -8.566 1.00 92.31 90 GLU A CA 1
ATOM 656 C C . GLU A 1 90 ? -1.997 -1.339 -8.011 1.00 92.31 90 GLU A C 1
ATOM 658 O O . GLU A 1 90 ? -2.120 -0.110 -7.997 1.00 92.31 90 GLU A O 1
ATOM 663 N N . ALA A 1 91 ? -0.957 -1.973 -7.489 1.00 93.06 91 ALA A N 1
ATOM 664 C CA . ALA A 1 91 ? 0.191 -1.316 -6.911 1.00 93.06 91 ALA A CA 1
ATOM 665 C C . ALA A 1 91 ? 1.450 -1.685 -7.693 1.00 93.06 91 ALA A C 1
ATOM 667 O O . ALA A 1 91 ? 1.643 -2.846 -8.051 1.00 93.06 91 ALA A O 1
ATOM 668 N N . TRP A 1 92 ? 2.337 -0.718 -7.906 1.00 93.25 92 TRP A N 1
ATOM 669 C CA . TRP A 1 92 ? 3.631 -0.941 -8.539 1.00 93.25 92 TRP A CA 1
ATOM 670 C C . TRP A 1 92 ? 4.759 -0.515 -7.626 1.00 93.25 92 TRP A C 1
ATOM 672 O O . TRP A 1 92 ? 4.856 0.638 -7.207 1.00 93.25 92 TRP A O 1
ATOM 682 N N . TYR A 1 93 ? 5.644 -1.463 -7.355 1.00 92.75 93 TYR A N 1
ATOM 683 C CA . TYR A 1 93 ? 6.897 -1.211 -6.679 1.00 92.75 93 TYR A CA 1
ATOM 684 C C . TYR A 1 93 ? 7.884 -0.554 -7.646 1.00 92.75 93 TYR A C 1
ATOM 686 O O . TYR A 1 93 ? 8.151 -1.059 -8.744 1.00 92.75 93 TYR A O 1
ATOM 694 N N . ARG A 1 94 ? 8.472 0.553 -7.205 1.00 89.81 94 ARG A N 1
ATOM 695 C CA . ARG A 1 94 ? 9.609 1.202 -7.847 1.00 89.81 94 ARG A CA 1
ATOM 696 C C . ARG A 1 94 ? 10.822 1.036 -6.946 1.00 89.81 94 ARG A C 1
ATOM 698 O O . ARG A 1 94 ? 10.812 1.456 -5.788 1.00 89.81 94 ARG A O 1
ATOM 705 N N . ALA A 1 95 ? 11.857 0.397 -7.482 1.00 86.25 95 ALA A N 1
ATOM 706 C CA . ALA A 1 95 ? 13.136 0.310 -6.796 1.00 86.25 95 ALA A CA 1
ATOM 707 C C . ALA A 1 95 ? 13.743 1.717 -6.636 1.00 86.25 95 ALA A C 1
ATOM 709 O O . ALA A 1 95 ? 13.457 2.582 -7.466 1.00 86.25 95 ALA A O 1
ATOM 710 N N . PRO A 1 96 ? 14.577 1.945 -5.607 1.00 82.56 96 PRO A N 1
ATOM 711 C CA . PRO A 1 96 ? 15.393 3.150 -5.534 1.00 82.56 96 PRO A CA 1
ATOM 712 C C . PRO A 1 96 ? 16.195 3.292 -6.826 1.00 82.56 96 PRO A C 1
ATOM 714 O O . PRO A 1 96 ? 16.827 2.329 -7.269 1.00 82.56 96 PRO A O 1
ATOM 717 N N . GLU A 1 97 ? 16.163 4.475 -7.424 1.00 69.25 97 GLU A N 1
ATOM 718 C CA . GLU A 1 97 ? 16.935 4.789 -8.620 1.00 69.25 97 GLU A CA 1
ATOM 719 C C . GLU A 1 97 ? 17.886 5.934 -8.285 1.00 69.25 97 GLU A C 1
ATOM 721 O O . GLU A 1 97 ? 17.469 6.979 -7.783 1.00 69.25 97 GLU A O 1
ATOM 726 N N . VAL A 1 98 ? 19.176 5.725 -8.544 1.00 59.62 98 VAL A N 1
ATOM 727 C CA . VAL A 1 98 ? 20.181 6.783 -8.440 1.00 59.62 98 VAL A CA 1
ATOM 728 C C . VAL A 1 98 ? 20.199 7.502 -9.785 1.00 59.62 98 VAL A C 1
ATOM 730 O O . VAL A 1 98 ? 20.921 7.101 -10.698 1.00 59.62 98 VAL A O 1
ATOM 733 N N . VAL A 1 99 ? 19.373 8.538 -9.933 1.00 56.66 99 VAL A N 1
ATOM 734 C CA . VAL A 1 99 ? 19.407 9.409 -11.115 1.00 56.66 99 VAL A CA 1
ATOM 735 C C . VAL A 1 99 ? 20.337 10.579 -10.808 1.00 56.66 99 VAL A C 1
ATOM 737 O O . VAL A 1 99 ? 20.227 11.207 -9.760 1.00 56.66 99 VAL A O 1
ATOM 740 N N . ALA A 1 100 ? 21.290 10.837 -11.706 1.00 53.06 100 ALA A N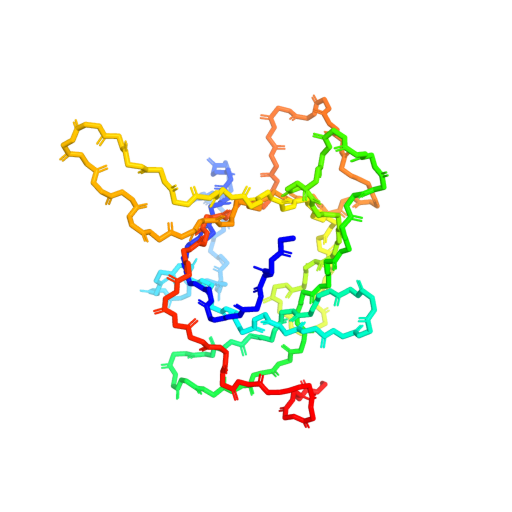 1
ATOM 741 C CA . ALA A 1 100 ? 22.381 11.803 -11.561 1.00 53.06 100 ALA A CA 1
ATOM 742 C C . ALA A 1 100 ? 21.964 13.141 -10.905 1.00 53.06 100 ALA A C 1
ATOM 744 O O . ALA A 1 100 ? 21.511 14.059 -11.583 1.00 53.06 100 ALA A O 1
ATOM 745 N N . GLY A 1 101 ? 22.178 13.253 -9.588 1.00 55.84 101 GLY A N 1
ATOM 746 C CA . GLY A 1 101 ? 21.994 14.481 -8.806 1.00 55.84 101 GLY A CA 1
ATOM 747 C C . GLY A 1 101 ? 20.713 14.567 -7.968 1.00 55.84 101 GLY A C 1
ATOM 748 O O . GLY A 1 101 ? 20.643 15.441 -7.109 1.00 55.84 101 GLY A O 1
ATOM 749 N N . GLU A 1 102 ? 19.748 13.659 -8.143 1.00 49.25 102 GLU A N 1
ATOM 750 C CA . GLU A 1 102 ? 18.559 13.565 -7.289 1.00 49.25 102 GLU A CA 1
ATOM 751 C C . GLU A 1 102 ? 18.388 12.139 -6.765 1.00 49.25 102 GLU A C 1
ATOM 753 O O . GLU A 1 102 ? 17.999 11.203 -7.464 1.00 49.25 102 GLU A O 1
ATOM 758 N N . ASN A 1 103 ? 18.692 11.988 -5.483 1.00 45.75 103 ASN A N 1
ATOM 759 C CA . ASN A 1 103 ? 18.525 10.748 -4.759 1.00 45.75 103 ASN A CA 1
ATOM 760 C C . ASN A 1 103 ? 17.045 10.528 -4.418 1.00 45.75 103 ASN A C 1
ATOM 762 O O . ASN A 1 103 ? 16.531 11.098 -3.453 1.00 45.75 103 ASN A O 1
ATOM 766 N N . SER A 1 104 ? 16.368 9.632 -5.139 1.00 60.50 104 SER A N 1
ATOM 767 C CA . SER A 1 104 ? 15.256 8.887 -4.543 1.00 60.50 104 SER A CA 1
ATOM 768 C C . SER A 1 104 ? 15.827 7.626 -3.890 1.00 60.50 104 SER A C 1
ATOM 770 O O . SER A 1 104 ? 15.680 6.513 -4.388 1.00 60.50 104 SER A O 1
ATOM 772 N N . ASP A 1 105 ? 16.527 7.801 -2.763 1.00 74.94 105 ASP A N 1
ATOM 773 C CA . ASP A 1 105 ? 17.229 6.720 -2.038 1.00 74.94 105 ASP A CA 1
ATOM 774 C C . ASP A 1 105 ? 16.279 5.670 -1.429 1.00 74.94 105 ASP A C 1
ATOM 776 O O . ASP A 1 105 ? 16.707 4.741 -0.739 1.00 74.94 105 ASP A O 1
ATOM 780 N N . LYS A 1 106 ? 14.967 5.822 -1.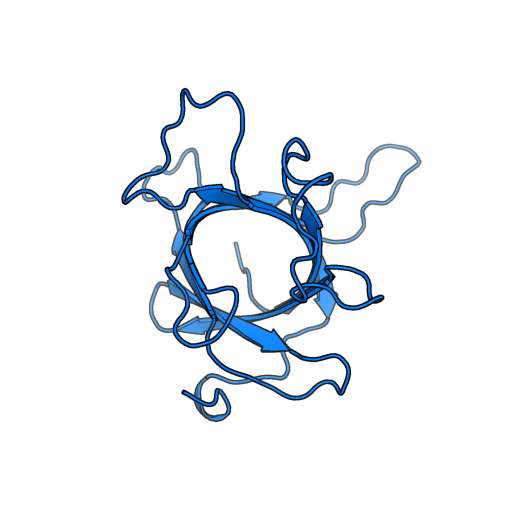631 1.00 83.75 106 LYS A N 1
ATOM 781 C CA . LYS A 1 106 ? 13.934 5.030 -0.972 1.00 83.75 106 LYS A CA 1
ATOM 782 C C . LYS A 1 106 ? 13.008 4.392 -2.005 1.00 83.75 106 LYS A C 1
ATOM 784 O O . LYS A 1 106 ? 12.594 5.066 -2.943 1.00 83.75 106 LYS A O 1
ATOM 789 N N . PRO A 1 107 ? 12.630 3.115 -1.819 1.00 90.44 107 PRO A N 1
ATOM 790 C CA . PRO A 1 107 ? 11.622 2.489 -2.657 1.00 90.44 107 PRO A CA 1
ATOM 791 C C . PRO A 1 107 ? 10.292 3.242 -2.588 1.00 90.44 107 PRO A C 1
ATOM 793 O O . PRO A 1 107 ? 9.906 3.726 -1.516 1.00 90.44 107 PRO A O 1
ATOM 796 N N . ALA A 1 108 ? 9.570 3.258 -3.706 1.00 91.50 108 ALA A N 1
ATOM 797 C CA . ALA A 1 108 ? 8.223 3.808 -3.794 1.00 91.50 108 ALA A CA 1
ATOM 798 C C . ALA A 1 108 ? 7.204 2.724 -4.170 1.00 91.50 108 ALA A C 1
ATOM 800 O O . ALA A 1 108 ? 7.532 1.739 -4.835 1.00 91.50 108 ALA A O 1
ATOM 801 N N . LEU A 1 109 ? 5.968 2.909 -3.724 1.00 93.00 109 LEU A N 1
ATOM 802 C CA . LEU A 1 109 ? 4.821 2.079 -4.049 1.00 93.00 109 LEU A CA 1
ATOM 803 C C . LEU A 1 109 ? 3.719 2.998 -4.573 1.00 93.00 109 LEU A C 1
ATOM 805 O O . LEU A 1 109 ? 3.106 3.745 -3.809 1.00 93.00 109 LEU A O 1
ATOM 809 N N . SER A 1 110 ? 3.497 2.942 -5.880 1.00 91.62 110 SER A N 1
ATOM 810 C CA . SER A 1 110 ? 2.441 3.685 -6.565 1.00 91.62 110 SER A CA 1
ATOM 811 C C . SER A 1 110 ? 1.173 2.841 -6.560 1.00 91.62 110 SER A C 1
ATOM 813 O O . SER A 1 110 ? 1.242 1.666 -6.902 1.00 91.62 110 SER A O 1
ATOM 815 N N . LEU A 1 111 ? 0.026 3.402 -6.187 1.00 91.06 111 LEU A N 1
ATOM 816 C CA . LEU A 1 111 ? -1.263 2.713 -6.148 1.00 91.06 111 LEU A CA 1
ATOM 817 C C . LEU A 1 111 ? -2.262 3.436 -7.037 1.00 91.06 111 LEU A C 1
ATOM 819 O O . LEU A 1 111 ? -2.402 4.657 -6.958 1.00 91.06 111 LEU A O 1
ATOM 823 N N . ILE A 1 112 ? -3.030 2.669 -7.798 1.00 88.75 112 ILE A N 1
ATOM 824 C CA . ILE A 1 112 ? -4.277 3.126 -8.409 1.00 88.75 112 ILE A CA 1
ATOM 825 C C . ILE A 1 112 ? -5.422 2.241 -7.944 1.00 88.75 112 ILE A C 1
ATOM 827 O O . ILE A 1 112 ? -5.218 1.077 -7.608 1.00 88.75 112 ILE A O 1
ATOM 831 N N . GLY A 1 113 ? -6.634 2.784 -7.939 1.00 85.62 113 GLY A N 1
ATOM 832 C CA . GLY A 1 113 ? -7.807 2.017 -7.557 1.00 85.62 113 GLY A CA 1
ATOM 833 C C . GLY A 1 113 ? -9.106 2.514 -8.151 1.00 85.62 113 GLY A C 1
ATOM 834 O O . GLY A 1 113 ? -9.288 3.706 -8.415 1.00 85.62 113 GLY A O 1
ATOM 835 N N . ASP A 1 114 ? -10.030 1.577 -8.294 1.00 82.44 114 ASP A N 1
ATOM 836 C CA . ASP A 1 114 ? -11.392 1.786 -8.762 1.00 82.44 114 ASP A CA 1
ATOM 837 C C . ASP A 1 114 ? -12.379 1.139 -7.784 1.00 82.44 114 ASP A C 1
ATOM 839 O O . ASP A 1 114 ? -12.029 0.221 -7.049 1.00 82.44 114 ASP A O 1
ATOM 843 N N . THR A 1 115 ? -13.617 1.624 -7.757 1.00 71.62 115 THR A N 1
ATOM 844 C CA . THR A 1 115 ? -14.691 1.058 -6.921 1.00 71.62 115 THR A CA 1
ATOM 845 C C . THR A 1 115 ? -15.454 -0.063 -7.638 1.00 71.62 115 THR A C 1
ATOM 847 O O . THR A 1 115 ? -16.445 -0.564 -7.119 1.00 71.62 115 THR A O 1
ATOM 850 N N . GLY A 1 116 ? -15.057 -0.406 -8.868 1.00 66.31 116 GLY A N 1
ATOM 851 C CA . GLY A 1 116 ? -15.585 -1.545 -9.621 1.00 66.31 116 GLY A CA 1
ATOM 852 C C . GLY A 1 116 ? -14.913 -2.874 -9.244 1.00 66.31 116 GLY A C 1
ATOM 853 O O . GLY A 1 116 ? -13.860 -2.869 -8.604 1.00 66.31 116 GLY A O 1
ATOM 854 N N . PRO A 1 117 ? -15.486 -4.017 -9.671 1.00 62.97 117 PRO A N 1
ATOM 855 C CA . PRO A 1 117 ? -14.932 -5.345 -9.383 1.00 62.97 117 PRO A CA 1
ATOM 856 C C . PRO A 1 117 ? -13.575 -5.591 -10.059 1.00 62.97 117 PRO A C 1
ATOM 858 O O . PRO A 1 117 ? -12.819 -6.450 -9.620 1.00 62.97 117 PRO A O 1
ATOM 861 N N . GLU A 1 118 ? -13.262 -4.839 -11.115 1.00 63.09 118 GLU A N 1
ATOM 862 C CA . GLU A 1 118 ? -12.009 -4.931 -11.859 1.00 63.09 118 GLU A CA 1
ATOM 863 C C . GLU A 1 118 ? -11.481 -3.533 -12.191 1.00 63.09 118 GLU A C 1
ATOM 865 O O . GLU A 1 118 ? -12.248 -2.578 -12.366 1.00 63.09 118 GLU A O 1
ATOM 870 N N . LEU A 1 119 ? -10.158 -3.41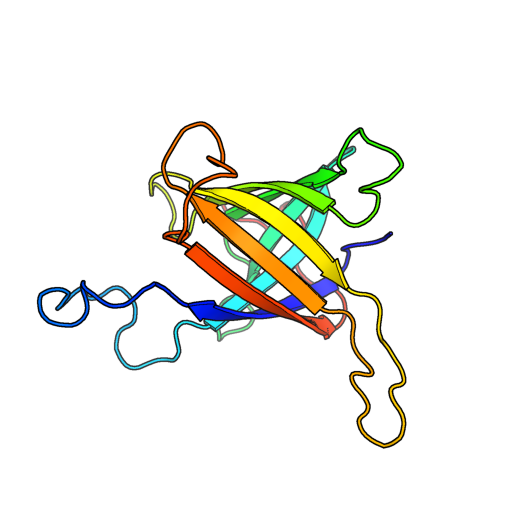9 -12.322 1.00 63.56 119 LEU A N 1
ATOM 871 C CA . LEU A 1 119 ? -9.533 -2.221 -12.866 1.00 63.56 119 LEU A CA 1
ATOM 872 C C . LEU A 1 119 ? -9.747 -2.170 -14.373 1.00 63.56 119 LEU A C 1
ATOM 874 O O . LEU A 1 119 ? -9.185 -2.950 -15.141 1.00 63.56 119 LEU A O 1
ATOM 878 N N . LEU A 1 120 ? -10.533 -1.195 -14.814 1.00 69.50 120 LEU A N 1
ATOM 879 C CA . LEU A 1 120 ? -10.702 -0.927 -16.233 1.00 69.50 120 LEU A CA 1
ATOM 880 C C . LEU A 1 120 ? -9.444 -0.222 -16.758 1.00 69.50 120 LEU A C 1
ATOM 882 O O . LEU A 1 120 ? -9.326 0.996 -16.679 1.00 69.50 120 LEU A O 1
ATOM 886 N N . MET A 1 121 ? -8.507 -0.986 -17.323 1.00 57.31 121 MET A N 1
ATOM 887 C CA . MET A 1 121 ? -7.212 -0.485 -17.820 1.00 57.31 121 MET A CA 1
ATOM 888 C C . MET A 1 121 ? -7.326 0.654 -18.856 1.00 57.31 121 MET A C 1
ATOM 890 O O . MET A 1 121 ? -6.418 1.468 -18.987 1.00 57.31 121 MET A O 1
ATOM 894 N N . LEU A 1 122 ? -8.449 0.753 -19.584 1.00 61.22 122 LEU A N 1
ATOM 895 C CA . LEU A 1 122 ? -8.718 1.827 -20.559 1.00 61.22 122 LEU A CA 1
ATOM 896 C C . LEU A 1 122 ? -9.319 3.098 -19.932 1.00 61.22 122 LEU A C 1
ATOM 898 O O . LEU A 1 122 ? -9.698 4.037 -20.644 1.00 61.22 122 LEU A O 1
ATOM 902 N N . ARG A 1 123 ? -9.452 3.149 -18.604 1.00 66.69 123 ARG A N 1
ATOM 903 C CA . ARG A 1 123 ? -10.023 4.299 -17.908 1.00 66.69 123 ARG A CA 1
ATOM 904 C C . ARG A 1 123 ? -8.970 5.403 -17.815 1.00 66.69 123 ARG A C 1
ATOM 906 O O . ARG A 1 123 ? -7.868 5.210 -17.321 1.00 66.69 123 ARG A O 1
ATOM 913 N N . ARG A 1 124 ? -9.323 6.600 -18.296 1.00 62.94 124 ARG A N 1
ATOM 914 C CA . ARG A 1 124 ? -8.417 7.768 -18.326 1.00 62.94 124 ARG A CA 1
ATOM 915 C C . ARG A 1 124 ? -8.096 8.338 -16.939 1.00 62.94 124 ARG A C 1
ATOM 917 O O . ARG A 1 124 ? -7.214 9.181 -16.823 1.00 62.94 124 ARG A O 1
ATOM 924 N N . SER A 1 125 ? -8.841 7.942 -15.912 1.00 64.19 125 SER A N 1
ATOM 925 C CA . SER A 1 125 ? -8.657 8.390 -14.536 1.00 64.19 125 SER A CA 1
ATOM 926 C C . SER A 1 125 ? -9.147 7.334 -13.551 1.00 64.19 125 SER A C 1
ATOM 928 O O . SER A 1 125 ? -10.176 6.691 -13.774 1.00 64.19 125 SER A O 1
ATOM 930 N N . PHE A 1 126 ? -8.421 7.202 -12.441 1.00 68.62 126 PHE A N 1
ATOM 931 C CA . PHE A 1 126 ? -8.756 6.305 -11.338 1.00 68.62 126 PHE A CA 1
ATOM 932 C C . PHE A 1 126 ? -9.271 7.114 -10.137 1.00 68.62 126 PHE A C 1
ATOM 934 O O . PHE A 1 126 ? -8.671 8.142 -9.804 1.00 68.62 126 PHE A O 1
ATOM 941 N N . PRO A 1 127 ? -10.388 6.703 -9.504 1.00 75.62 127 PRO A N 1
ATOM 942 C CA . PRO A 1 127 ? -10.915 7.346 -8.298 1.00 75.62 127 PRO A CA 1
ATOM 943 C C . PRO A 1 127 ? -9.926 7.407 -7.130 1.00 75.62 127 PRO A C 1
ATOM 945 O O . PRO A 1 127 ? -9.958 8.364 -6.352 1.00 75.62 127 PRO A O 1
ATOM 948 N N . LEU A 1 128 ? -9.060 6.401 -7.015 1.00 81.94 128 LEU A N 1
ATOM 949 C CA . LEU A 1 128 ? -7.973 6.348 -6.051 1.00 81.94 128 LEU A CA 1
ATOM 950 C C . LEU A 1 128 ? -6.638 6.406 -6.790 1.00 81.94 128 LEU A C 1
ATOM 952 O O . LEU A 1 128 ? -6.396 5.620 -7.704 1.00 81.94 128 LEU A O 1
ATOM 956 N N . GLN A 1 129 ? -5.764 7.297 -6.338 1.00 85.31 129 GLN A N 1
ATOM 957 C CA . GLN A 1 129 ? -4.335 7.255 -6.624 1.00 85.31 129 GLN A CA 1
ATOM 958 C C . GLN A 1 129 ? -3.577 7.515 -5.329 1.00 85.31 129 GLN A C 1
ATOM 960 O O . GLN A 1 129 ? -4.025 8.323 -4.516 1.00 85.31 129 GLN A O 1
ATOM 965 N N . ALA A 1 130 ? -2.446 6.861 -5.113 1.00 88.25 130 ALA A N 1
ATOM 966 C CA . ALA A 1 130 ? -1.565 7.171 -3.998 1.00 88.25 130 ALA A CA 1
ATOM 967 C C . ALA A 1 130 ? -0.114 6.885 -4.365 1.00 88.25 130 ALA A C 1
ATOM 969 O O . ALA A 1 130 ? 0.172 5.959 -5.114 1.00 88.25 130 ALA A O 1
ATOM 970 N N . GLU A 1 131 ? 0.794 7.666 -3.799 1.00 89.88 131 GLU A N 1
ATOM 971 C CA . GLU A 1 131 ? 2.231 7.413 -3.872 1.00 89.88 131 GLU A CA 1
ATOM 972 C C . GLU A 1 131 ? 2.733 7.269 -2.444 1.00 89.88 131 GLU A C 1
ATOM 974 O O . GLU A 1 131 ? 2.556 8.182 -1.632 1.00 89.88 131 GLU A O 1
ATOM 979 N N . LEU A 1 132 ? 3.311 6.111 -2.130 1.00 92.06 132 LEU A N 1
ATOM 980 C CA . LEU A 1 132 ? 3.873 5.813 -0.820 1.00 92.06 132 LEU A CA 1
ATOM 981 C C . LEU A 1 132 ? 5.378 5.612 -0.938 1.00 92.06 132 LEU A C 1
ATOM 983 O O . LEU A 1 132 ? 5.855 4.936 -1.843 1.00 92.06 132 LEU A O 1
ATOM 987 N N . THR A 1 133 ? 6.120 6.114 0.036 1.00 93.19 133 THR A N 1
ATOM 988 C CA . THR A 1 133 ? 7.563 5.901 0.155 1.00 93.19 133 THR A CA 1
ATOM 989 C C . THR A 1 133 ? 7.835 5.033 1.372 1.00 93.19 133 THR A C 1
ATOM 991 O O . THR A 1 133 ? 7.214 5.214 2.424 1.00 93.19 133 THR A O 1
ATOM 994 N N . ARG A 1 134 ? 8.777 4.090 1.265 1.00 93.44 134 ARG A N 1
ATOM 995 C CA . ARG A 1 134 ? 9.205 3.292 2.422 1.00 93.44 134 ARG A CA 1
ATOM 996 C C . ARG A 1 134 ? 9.938 4.192 3.417 1.00 93.44 134 ARG A C 1
ATOM 998 O O . ARG A 1 134 ? 10.950 4.797 3.070 1.00 93.44 134 ARG A O 1
ATOM 1005 N N . VAL A 1 135 ? 9.452 4.283 4.652 1.00 92.88 135 VAL A N 1
ATOM 1006 C CA . VAL A 1 135 ? 10.022 5.168 5.686 1.00 92.88 135 VAL A CA 1
ATOM 1007 C C . VAL A 1 135 ? 10.817 4.418 6.752 1.00 92.88 135 VAL A C 1
ATOM 1009 O O . VAL A 1 135 ? 11.798 4.965 7.248 1.00 92.88 135 VAL A O 1
ATOM 1012 N N . SER A 1 136 ? 10.440 3.180 7.072 1.00 92.56 136 SER A N 1
ATOM 1013 C CA . SER A 1 136 ? 11.116 2.329 8.060 1.00 92.56 136 SER A CA 1
ATOM 1014 C C . SER A 1 136 ? 10.718 0.861 7.879 1.00 92.56 136 SER A C 1
ATOM 1016 O O . SER A 1 136 ? 10.005 0.509 6.935 1.00 92.56 136 SER A O 1
ATOM 1018 N N . ASP A 1 137 ? 11.148 -0.002 8.796 1.00 94.50 137 ASP A N 1
ATOM 1019 C CA . ASP A 1 137 ? 10.578 -1.341 8.939 1.00 94.50 137 ASP A CA 1
ATOM 1020 C C . ASP A 1 137 ? 9.170 -1.274 9.555 1.00 94.50 137 ASP A C 1
ATOM 1022 O O . ASP A 1 137 ? 8.806 -0.281 10.193 1.00 94.50 137 ASP A O 1
ATOM 1026 N N . ALA A 1 138 ? 8.369 -2.314 9.306 1.00 93.25 138 ALA A N 1
ATOM 1027 C CA . ALA A 1 138 ? 7.036 -2.453 9.879 1.00 93.25 138 ALA A CA 1
ATOM 1028 C C . ALA A 1 138 ? 7.158 -2.797 11.368 1.00 93.25 138 ALA A C 1
ATOM 1030 O O . ALA A 1 138 ? 7.966 -3.648 11.740 1.00 93.25 138 ALA A O 1
ATOM 1031 N N . THR A 1 139 ? 6.349 -2.160 12.209 1.00 93.25 139 THR A N 1
ATOM 1032 C CA . THR A 1 139 ? 6.270 -2.467 13.644 1.00 93.25 139 THR A CA 1
ATOM 1033 C C . THR A 1 139 ? 4.977 -3.188 14.004 1.00 93.25 139 THR A C 1
ATOM 1035 O O . THR A 1 139 ? 4.942 -3.892 15.007 1.00 93.25 139 THR A O 1
ATOM 1038 N N . CYS A 1 140 ? 3.920 -3.010 13.210 1.00 92.56 140 CYS A N 1
ATOM 1039 C CA . CYS A 1 140 ? 2.653 -3.703 13.381 1.00 92.56 140 CYS A CA 1
ATOM 1040 C C . CYS A 1 140 ? 2.732 -5.137 12.861 1.00 92.56 140 CYS A C 1
ATOM 1042 O O . CYS A 1 140 ? 3.236 -5.388 11.765 1.00 92.56 140 CYS A O 1
ATOM 1044 N N . THR A 1 141 ? 2.168 -6.071 13.623 1.00 90.38 141 THR A N 1
ATOM 1045 C CA . THR A 1 141 ? 1.982 -7.466 13.208 1.00 90.38 141 THR A CA 1
ATOM 1046 C C . THR A 1 141 ? 0.507 -7.770 12.955 1.00 90.38 141 THR A C 1
ATOM 1048 O O . THR A 1 141 ? -0.382 -7.054 13.416 1.00 90.38 141 THR A O 1
ATOM 1051 N N . LEU A 1 142 ? 0.221 -8.858 12.231 1.00 86.56 142 LEU A N 1
ATOM 1052 C CA . LEU A 1 142 ? -1.161 -9.281 11.967 1.00 86.56 142 LEU A CA 1
ATOM 1053 C C . LEU A 1 142 ? -1.943 -9.595 13.250 1.00 86.56 142 LEU A C 1
ATOM 1055 O O . LEU A 1 142 ? -3.142 -9.356 13.292 1.00 86.56 142 LEU A O 1
ATOM 1059 N N . GLU A 1 143 ? -1.277 -10.087 14.296 1.00 79.81 143 GLU A N 1
ATOM 1060 C CA . GLU A 1 143 ? -1.902 -10.389 15.594 1.00 79.81 143 GLU A CA 1
ATOM 1061 C C . GLU A 1 143 ? -2.379 -9.127 16.323 1.00 79.81 143 GLU A C 1
ATOM 1063 O O . GLU A 1 143 ? -3.337 -9.168 17.089 1.00 79.81 143 GLU A O 1
ATOM 1068 N N . GLN A 1 144 ? -1.714 -7.998 16.074 1.00 76.31 144 GLN A N 1
ATOM 1069 C CA . GLN A 1 144 ? -2.058 -6.698 16.647 1.00 76.31 144 GLN A CA 1
ATOM 1070 C C . GLN A 1 144 ? -3.105 -5.952 15.818 1.00 76.31 144 GLN A C 1
ATOM 1072 O O . GLN A 1 144 ? -3.634 -4.936 16.274 1.00 76.31 144 GLN A O 1
ATOM 1077 N N . ALA A 1 145 ? -3.388 -6.414 14.598 1.00 64.25 145 ALA A N 1
ATOM 1078 C CA . ALA A 1 145 ? -4.345 -5.757 13.733 1.00 64.25 145 ALA A CA 1
ATOM 1079 C C . ALA A 1 145 ? -5.762 -5.946 14.287 1.00 64.25 145 ALA A C 1
ATOM 1081 O O . ALA A 1 145 ? -6.247 -7.063 14.473 1.00 64.25 145 ALA A O 1
ATOM 1082 N N . THR A 1 146 ? -6.443 -4.837 14.553 1.00 63.53 146 THR A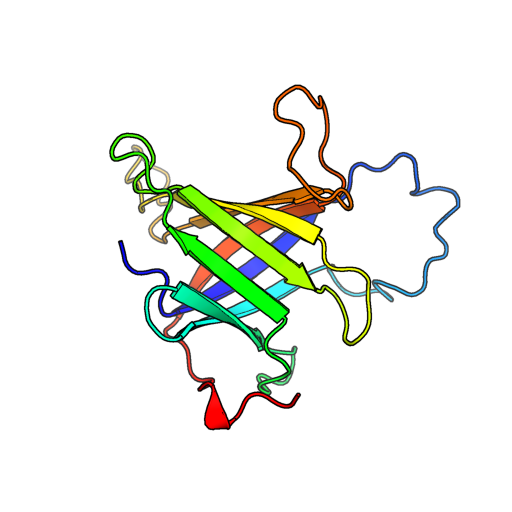 N 1
ATOM 1083 C CA . THR A 1 146 ? -7.790 -4.859 15.128 1.00 63.53 146 THR A CA 1
ATOM 1084 C C . THR A 1 146 ? -8.816 -4.981 14.004 1.00 63.53 146 THR A C 1
ATOM 1086 O O . THR A 1 146 ? -8.899 -4.109 13.144 1.00 63.53 146 THR A O 1
ATOM 1089 N N . SER A 1 147 ? -9.559 -6.095 13.963 1.00 50.28 147 SER A N 1
ATOM 1090 C CA . SER A 1 147 ? -10.638 -6.309 12.978 1.00 50.28 147 SER A CA 1
ATOM 1091 C C . SER A 1 147 ? -11.771 -5.315 13.156 1.00 50.28 147 SER A C 1
ATOM 1093 O O . SER A 1 147 ? -12.104 -4.941 14.304 1.00 50.28 147 SER A O 1
#